Protein AF-A0A537D448-F1 (afdb_monomer_lite)

Secondary structure (DSSP, 8-state):
-----HHHHHHHHHHHHHHHHHHHHHHHHHHHHHHHHHHHHHHHHH-TTTEEEEEEETTEEEEEEEE--TT--TT---PEEEEEEEEHHHHTTTHHHHHHHHHH-

Foldseek 3Di:
DDDPDPVVLVVQLVVQLVVLVVVCLVCLQVVQVVVQVVCFVCCCVPPVPFWPGWDDDRQKIKTWTWDAPPPDDPVGRPIDIDIDIDRNCVVCVCRSSVVSSVVSD

Sequence (105 aa):
MQDASPGRFVLRVAAWLPLAFLVWYLAGPVLAWPIALLTEGVARLAFRDLIQGVEQQGHLLTIVSTLKPALATTEQSVTGVISVEVNTLLYSFGLPMLAALILAA

pLDDT: mean 83.36, std 13.86, range [48.69, 97.25]

Structure (mmCIF, N/CA/C/O backbone):
data_AF-A0A537D448-F1
#
_entry.id   AF-A0A537D448-F1
#
loop_
_atom_site.group_PDB
_atom_site.id
_atom_site.type_symbol
_atom_site.label_atom_id
_atom_site.label_alt_id
_atom_site.label_comp_id
_atom_site.label_asym_id
_atom_site.label_entity_id
_atom_site.label_seq_id
_atom_site.pdbx_PDB_ins_code
_atom_site.Cartn_x
_atom_site.Cartn_y
_atom_site.Cartn_z
_atom_site.occupancy
_atom_site.B_iso_or_equiv
_atom_site.auth_seq_id
_atom_site.auth_comp_id
_atom_site.auth_asym_id
_atom_site.auth_atom_id
_atom_site.pdbx_PDB_model_num
ATOM 1 N N . MET A 1 1 ? 34.398 -7.658 -16.813 1.00 48.69 1 MET A N 1
ATOM 2 C CA . MET A 1 1 ? 33.087 -7.153 -16.352 1.00 48.69 1 MET A CA 1
ATOM 3 C C . MET A 1 1 ? 32.605 -6.205 -17.436 1.00 48.69 1 MET A C 1
ATOM 5 O O . MET A 1 1 ? 33.166 -5.131 -17.560 1.00 48.69 1 MET A O 1
ATOM 9 N N . GLN A 1 2 ? 31.755 -6.694 -18.342 1.00 52.41 2 GLN A N 1
ATOM 10 C CA . GLN A 1 2 ? 31.430 -6.026 -19.609 1.00 52.41 2 GLN A CA 1
ATOM 11 C C . GLN A 1 2 ? 30.479 -4.844 -19.390 1.00 52.41 2 GLN A C 1
ATOM 13 O O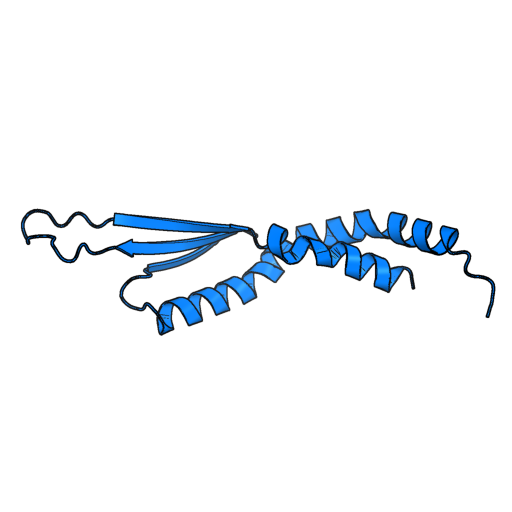 . GLN A 1 2 ? 29.444 -5.006 -18.749 1.00 52.41 2 GLN A O 1
ATOM 18 N N . ASP A 1 3 ? 30.863 -3.699 -19.948 1.00 51.50 3 ASP A N 1
ATOM 19 C CA . ASP A 1 3 ? 30.136 -2.452 -20.212 1.00 51.50 3 ASP A CA 1
ATOM 20 C C . ASP A 1 3 ? 28.603 -2.526 -20.080 1.00 51.50 3 ASP A C 1
ATOM 22 O O . ASP A 1 3 ? 27.853 -2.603 -21.060 1.00 51.50 3 ASP A O 1
ATOM 26 N N . ALA A 1 4 ? 28.099 -2.461 -18.848 1.00 64.19 4 ALA A N 1
ATOM 27 C CA . ALA A 1 4 ? 26.699 -2.147 -18.624 1.00 64.19 4 ALA A CA 1
ATOM 28 C C . ALA A 1 4 ? 26.532 -0.650 -18.889 1.00 64.19 4 ALA A C 1
ATOM 30 O O . ALA A 1 4 ? 26.756 0.181 -18.010 1.00 64.19 4 ALA A O 1
ATOM 31 N N . SER A 1 5 ? 26.195 -0.290 -20.131 1.00 81.94 5 SER A N 1
ATOM 32 C CA . SER A 1 5 ? 25.881 1.101 -20.437 1.00 81.94 5 SER A CA 1
ATOM 33 C C . SER A 1 5 ? 24.720 1.551 -19.535 1.00 81.94 5 SER A C 1
ATOM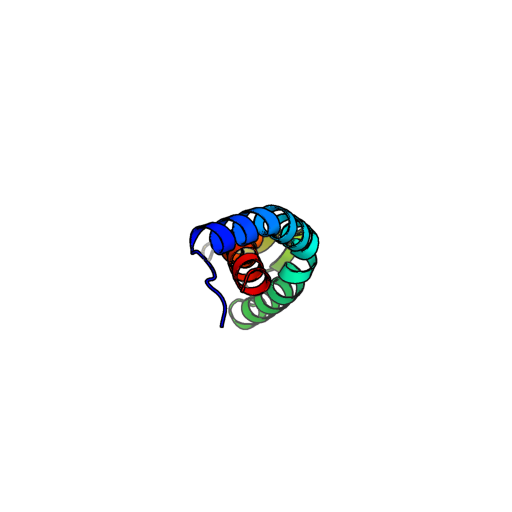 35 O O . SER A 1 5 ? 23.730 0.817 -19.408 1.00 81.94 5 SER A O 1
ATOM 37 N N . PRO A 1 6 ? 24.794 2.743 -18.915 1.00 82.56 6 PRO A N 1
ATOM 38 C CA . PRO A 1 6 ? 23.722 3.247 -18.056 1.00 82.56 6 PRO A CA 1
ATOM 39 C C . PRO A 1 6 ? 22.347 3.209 -18.740 1.00 82.56 6 PRO A C 1
ATOM 41 O O . PRO A 1 6 ? 21.344 2.881 -18.114 1.00 82.56 6 PRO A O 1
ATOM 44 N N . GLY A 1 7 ? 22.306 3.437 -20.060 1.00 90.19 7 GLY A N 1
ATOM 45 C CA . GLY A 1 7 ? 21.083 3.343 -20.857 1.00 90.19 7 GLY A CA 1
ATOM 46 C C . GLY A 1 7 ? 20.468 1.940 -20.892 1.00 90.19 7 GLY A C 1
ATOM 47 O O . GLY A 1 7 ? 19.253 1.805 -20.771 1.00 90.19 7 GLY A O 1
ATOM 48 N N . ARG A 1 8 ? 21.277 0.876 -20.991 1.00 90.62 8 ARG A N 1
ATOM 49 C CA . ARG A 1 8 ? 20.766 -0.506 -20.984 1.00 90.62 8 ARG A CA 1
ATOM 50 C C . ARG A 1 8 ? 20.147 -0.873 -19.637 1.00 90.62 8 ARG A C 1
ATOM 52 O O . ARG A 1 8 ? 19.126 -1.557 -19.611 1.00 90.62 8 ARG A O 1
ATOM 59 N N . PHE A 1 9 ? 20.748 -0.412 -18.540 1.00 91.81 9 PHE A N 1
ATOM 60 C CA . PHE A 1 9 ? 20.195 -0.598 -17.199 1.00 91.81 9 PHE A CA 1
ATOM 61 C C . PHE A 1 9 ? 18.853 0.128 -17.053 1.00 91.81 9 PHE A C 1
ATOM 63 O O . PHE A 1 9 ? 17.862 -0.499 -16.687 1.00 91.81 9 PHE A O 1
ATOM 70 N N . VAL A 1 10 ? 18.785 1.406 -17.439 1.00 94.25 10 VAL A N 1
ATOM 71 C CA . VAL A 1 10 ? 17.541 2.193 -17.385 1.00 94.25 10 VAL A CA 1
ATOM 72 C C . VAL A 1 10 ? 16.428 1.552 -18.219 1.00 94.25 10 VAL A C 1
ATOM 74 O O . VAL A 1 10 ? 15.303 1.443 -17.740 1.00 94.25 10 VAL A O 1
ATOM 77 N N . LEU A 1 11 ? 16.728 1.061 -19.427 1.00 95.19 11 LEU A N 1
ATOM 78 C CA . LEU A 1 11 ? 15.747 0.351 -20.259 1.00 95.19 11 LEU A CA 1
ATOM 79 C C . LEU A 1 11 ? 15.243 -0.935 -19.595 1.00 95.19 11 LEU A C 1
ATOM 81 O O . LEU A 1 11 ? 14.057 -1.249 -19.680 1.00 95.19 11 LEU A O 1
ATOM 85 N N . ARG A 1 12 ? 16.122 -1.670 -18.909 1.00 94.81 12 ARG A N 1
ATOM 86 C CA . ARG A 1 12 ? 15.735 -2.875 -18.172 1.00 94.81 12 ARG A CA 1
ATOM 87 C C . ARG A 1 12 ? 14.847 -2.535 -16.972 1.00 94.81 12 ARG A C 1
ATOM 89 O O . ARG A 1 12 ? 13.833 -3.198 -16.785 1.00 94.81 12 ARG A O 1
ATOM 96 N N . VAL A 1 13 ? 15.172 -1.486 -16.212 1.00 96.25 13 VAL A N 1
ATOM 97 C CA . VAL A 1 13 ? 14.308 -0.978 -15.129 1.00 96.25 13 VAL A CA 1
ATOM 98 C C . VAL A 1 13 ? 12.943 -0.580 -15.688 1.00 96.25 13 VAL A C 1
ATOM 100 O O . VAL A 1 13 ? 11.922 -1.014 -15.161 1.00 96.25 13 VAL A O 1
ATOM 103 N N . ALA A 1 14 ? 12.910 0.178 -16.788 1.00 95.88 14 ALA A N 1
ATOM 104 C CA . ALA A 1 14 ? 11.670 0.606 -17.433 1.00 95.88 14 ALA A CA 1
ATOM 105 C C . ALA A 1 14 ? 10.819 -0.578 -17.926 1.00 95.88 14 ALA A C 1
ATOM 107 O O . ALA A 1 14 ? 9.596 -0.503 -17.867 1.00 95.88 14 ALA A O 1
ATOM 108 N N . ALA A 1 15 ? 11.442 -1.677 -18.362 1.00 96.25 15 ALA A N 1
ATOM 109 C CA . ALA A 1 15 ? 10.738 -2.901 -18.745 1.00 96.25 15 ALA A CA 1
ATOM 110 C C . ALA A 1 15 ? 10.165 -3.666 -17.537 1.00 96.25 15 ALA A C 1
ATOM 112 O O . ALA A 1 15 ? 9.072 -4.222 -17.629 1.00 96.25 15 ALA A O 1
ATOM 113 N N . TRP A 1 16 ? 10.872 -3.683 -16.401 1.00 97.00 16 TRP A N 1
ATOM 114 C CA . TRP A 1 16 ? 10.395 -4.332 -15.173 1.00 97.00 16 TRP A CA 1
ATOM 115 C C . TRP A 1 16 ? 9.347 -3.516 -14.421 1.00 97.00 16 TRP A C 1
ATOM 117 O O . TRP A 1 16 ? 8.519 -4.096 -13.719 1.00 97.00 16 TRP A O 1
ATOM 127 N N . LEU A 1 17 ? 9.356 -2.191 -14.568 1.00 96.31 17 LEU A N 1
ATOM 128 C CA . LEU A 1 17 ? 8.504 -1.291 -13.797 1.00 96.31 17 LEU A CA 1
ATOM 129 C C . LEU A 1 17 ? 6.998 -1.613 -13.923 1.00 96.31 17 LEU A C 1
ATOM 131 O O . LEU A 1 17 ? 6.361 -1.762 -12.880 1.00 96.31 17 LEU A O 1
ATOM 135 N N . PRO A 1 18 ? 6.407 -1.817 -15.122 1.00 97.06 18 PRO A N 1
ATOM 136 C CA . PRO A 1 18 ? 4.987 -2.157 -15.245 1.00 97.06 18 PRO A CA 1
ATOM 137 C C . PRO A 1 18 ? 4.633 -3.479 -14.560 1.00 97.06 18 PRO A C 1
ATOM 139 O O . PRO A 1 18 ? 3.596 -3.584 -13.908 1.00 97.06 18 PRO A O 1
ATOM 142 N N . LEU A 1 19 ? 5.510 -4.481 -14.670 1.00 97.19 19 LEU A N 1
ATOM 143 C CA . LEU A 1 19 ? 5.295 -5.787 -14.056 1.00 97.19 19 LEU A CA 1
ATOM 144 C C . LEU A 1 19 ? 5.404 -5.709 -12.528 1.00 97.19 19 LEU A C 1
ATOM 146 O O . LEU A 1 19 ? 4.584 -6.296 -11.825 1.00 97.19 19 LEU A O 1
ATOM 150 N N . ALA A 1 20 ? 6.365 -4.941 -12.011 1.00 97.06 20 ALA A N 1
ATOM 151 C CA . ALA A 1 20 ? 6.501 -4.694 -10.581 1.00 97.06 20 ALA A CA 1
ATOM 152 C C . ALA A 1 20 ? 5.263 -3.976 -10.018 1.00 97.06 20 ALA A C 1
ATOM 154 O O . ALA A 1 20 ? 4.754 -4.372 -8.970 1.00 97.06 20 ALA A O 1
ATOM 155 N N . PHE A 1 21 ? 4.732 -2.979 -10.736 1.00 97.25 21 PHE A N 1
ATOM 156 C CA . PHE A 1 21 ? 3.484 -2.304 -10.364 1.00 97.25 21 PHE A CA 1
ATOM 157 C C . PHE A 1 21 ? 2.285 -3.250 -10.376 1.00 97.25 21 PHE A C 1
ATOM 159 O O . PHE A 1 21 ? 1.475 -3.203 -9.452 1.00 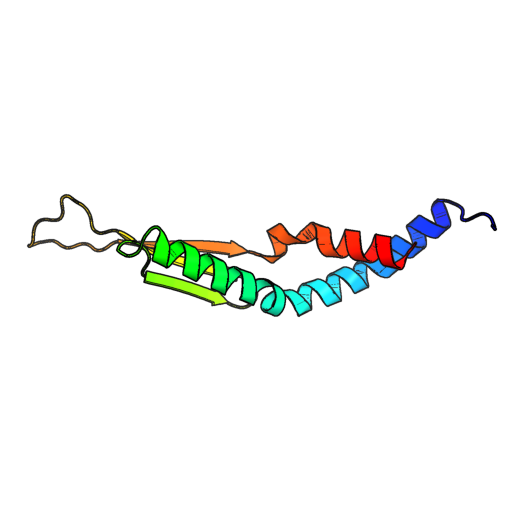97.25 21 PHE A O 1
ATOM 166 N N . LEU A 1 22 ? 2.182 -4.125 -11.379 1.00 97.12 22 LEU A N 1
ATOM 167 C CA . LEU A 1 22 ? 1.105 -5.108 -11.466 1.00 97.12 22 LEU A CA 1
ATOM 168 C C . LEU A 1 22 ? 1.117 -6.060 -10.265 1.00 97.12 22 LEU A C 1
ATOM 170 O O . LEU A 1 22 ? 0.104 -6.212 -9.585 1.00 97.12 22 LEU A O 1
ATOM 174 N N . VAL A 1 23 ? 2.268 -6.677 -9.984 1.00 97.00 23 VAL A N 1
ATOM 175 C CA . VAL A 1 23 ? 2.413 -7.615 -8.862 1.00 97.00 23 VAL A CA 1
ATOM 176 C C . VAL A 1 23 ? 2.131 -6.916 -7.535 1.00 97.00 23 VAL A C 1
ATOM 178 O O . VAL A 1 23 ? 1.405 -7.451 -6.702 1.00 97.00 23 VAL A O 1
ATOM 181 N N . TRP A 1 24 ? 2.655 -5.705 -7.348 1.00 96.62 24 TRP A N 1
ATOM 182 C CA . TRP A 1 24 ? 2.437 -4.919 -6.137 1.00 96.62 24 TRP A CA 1
ATOM 183 C C . TRP A 1 24 ? 0.970 -4.530 -5.930 1.00 96.62 24 TRP A C 1
ATOM 185 O O . TRP A 1 24 ? 0.456 -4.673 -4.822 1.00 96.62 24 TRP A O 1
ATOM 195 N N . TYR A 1 25 ? 0.280 -4.093 -6.986 1.00 94.81 25 TYR A N 1
ATOM 196 C CA . TYR A 1 25 ? -1.133 -3.728 -6.904 1.00 94.81 25 TYR A CA 1
ATOM 197 C C . TYR A 1 25 ? -1.990 -4.929 -6.485 1.00 94.81 25 TYR A C 1
ATOM 199 O O . TYR A 1 25 ? -2.818 -4.820 -5.581 1.00 94.81 25 TYR A O 1
ATOM 207 N N . LEU A 1 26 ? -1.732 -6.099 -7.079 1.00 95.44 26 LEU A N 1
ATOM 208 C CA . LEU A 1 26 ? -2.412 -7.348 -6.723 1.00 95.44 26 LEU A CA 1
ATOM 209 C C . LEU A 1 26 ? -2.051 -7.833 -5.312 1.00 95.44 26 LEU A C 1
ATOM 211 O O . LEU A 1 26 ? -2.899 -8.387 -4.616 1.00 95.44 26 LEU A O 1
ATOM 215 N N . ALA A 1 27 ? -0.814 -7.601 -4.868 1.00 93.69 27 ALA A N 1
ATOM 216 C CA . ALA A 1 27 ? -0.370 -7.917 -3.514 1.00 93.69 27 ALA A CA 1
ATOM 217 C C . ALA A 1 27 ? -0.914 -6.942 -2.453 1.00 93.69 27 ALA A C 1
ATOM 219 O O . ALA A 1 27 ? -0.834 -7.246 -1.263 1.00 93.69 27 ALA A O 1
ATOM 220 N N . GLY A 1 28 ? -1.488 -5.803 -2.855 1.00 92.88 28 GLY A N 1
ATOM 221 C CA . GLY A 1 28 ? -1.984 -4.743 -1.973 1.00 92.88 28 GLY A CA 1
ATOM 222 C C . GLY A 1 28 ? -2.798 -5.235 -0.769 1.00 92.88 28 GLY A C 1
ATOM 223 O O . GLY A 1 28 ? -2.429 -4.909 0.357 1.00 92.88 28 GLY A O 1
ATOM 224 N N . PRO A 1 29 ? -3.849 -6.060 -0.947 1.00 91.56 29 PRO A N 1
ATOM 225 C CA . PRO A 1 29 ? -4.638 -6.583 0.171 1.00 91.56 29 PRO A CA 1
ATOM 226 C C . PRO A 1 29 ? -3.833 -7.450 1.147 1.00 91.56 29 PRO A C 1
ATOM 228 O O . PRO A 1 29 ? -4.027 -7.377 2.360 1.00 91.56 29 PRO A O 1
ATOM 231 N N . VAL A 1 30 ? -2.900 -8.249 0.624 1.00 93.19 30 VAL A N 1
ATOM 232 C CA . VAL A 1 30 ? -2.039 -9.120 1.435 1.00 93.19 30 VAL A CA 1
ATOM 233 C C . VAL A 1 30 ? -1.038 -8.290 2.235 1.00 93.19 30 VAL A C 1
ATOM 235 O O . VAL A 1 30 ? -0.811 -8.574 3.406 1.00 93.19 30 VAL A O 1
ATOM 238 N N . LEU A 1 31 ? -0.479 -7.237 1.635 1.00 90.88 31 LEU A N 1
ATOM 239 C CA . LEU A 1 31 ? 0.414 -6.293 2.315 1.00 90.88 31 LEU A CA 1
ATOM 240 C C . LEU A 1 31 ? -0.329 -5.437 3.351 1.00 90.88 31 LEU A C 1
ATOM 242 O O . LEU A 1 31 ? 0.242 -5.089 4.383 1.00 90.88 31 LEU A O 1
ATOM 246 N N . ALA A 1 32 ? -1.600 -5.122 3.098 1.00 92.00 32 ALA A N 1
ATOM 247 C CA . ALA A 1 32 ? -2.451 -4.349 3.995 1.00 92.00 32 ALA A CA 1
ATOM 248 C C . ALA A 1 32 ? -2.890 -5.138 5.239 1.00 92.00 32 ALA A C 1
ATOM 250 O O . ALA A 1 32 ? -3.061 -4.535 6.296 1.00 92.00 32 ALA A O 1
ATOM 251 N N . TRP A 1 33 ? -3.008 -6.468 5.156 1.00 92.31 33 TRP A N 1
ATOM 252 C CA . TRP A 1 33 ? -3.403 -7.310 6.293 1.00 92.31 33 TRP A CA 1
ATOM 253 C C . TRP A 1 33 ? -2.506 -7.120 7.530 1.00 92.31 33 TRP A C 1
ATOM 255 O O . TRP A 1 33 ? -3.023 -6.716 8.577 1.00 92.31 33 TRP A O 1
ATOM 265 N N . PRO A 1 34 ? -1.179 -7.351 7.489 1.00 92.62 34 PRO A N 1
ATOM 266 C CA . PRO A 1 34 ? -0.351 -7.184 8.681 1.00 92.62 34 PRO A CA 1
ATOM 267 C C . PRO A 1 34 ? -0.398 -5.750 9.223 1.00 92.62 34 PRO A C 1
ATOM 269 O O . PRO A 1 34 ? -0.337 -5.558 10.434 1.00 92.62 34 PRO A O 1
ATOM 272 N N . ILE A 1 35 ? -0.567 -4.751 8.349 1.00 91.56 35 ILE A N 1
ATOM 273 C CA . ILE A 1 35 ? -0.749 -3.355 8.757 1.00 91.56 35 ILE A CA 1
ATOM 274 C C . ILE A 1 35 ? -2.048 -3.217 9.556 1.00 91.56 35 ILE A C 1
ATOM 276 O O . ILE A 1 35 ? -2.011 -2.671 10.652 1.00 91.56 35 ILE A O 1
ATOM 280 N N . ALA A 1 36 ? -3.162 -3.771 9.072 1.00 90.81 36 ALA A N 1
ATOM 281 C CA . ALA A 1 36 ? -4.451 -3.725 9.759 1.00 90.81 36 ALA A CA 1
ATOM 282 C C . ALA A 1 36 ? -4.390 -4.378 11.147 1.00 90.81 36 ALA A C 1
ATOM 284 O O . ALA A 1 36 ? -4.830 -3.767 12.120 1.00 90.81 36 ALA A O 1
ATOM 285 N N . LEU A 1 37 ? -3.761 -5.554 11.263 1.00 90.75 37 LEU A N 1
ATOM 286 C CA . LEU A 1 37 ? -3.562 -6.239 12.549 1.00 90.75 37 LEU A CA 1
ATOM 287 C C . LEU A 1 37 ? -2.770 -5.385 13.547 1.00 90.75 37 LEU A C 1
ATOM 289 O O . LEU A 1 37 ? -3.134 -5.287 14.720 1.00 90.75 37 LEU A O 1
ATOM 293 N N . LEU A 1 38 ? -1.679 -4.766 13.092 1.00 91.56 38 LEU A N 1
ATOM 294 C CA . LEU A 1 38 ? -0.851 -3.912 13.941 1.00 91.56 38 LEU A CA 1
ATOM 295 C C . LEU A 1 38 ? -1.589 -2.629 14.330 1.00 91.56 38 LEU A C 1
ATOM 297 O O . LEU A 1 38 ? -1.563 -2.246 15.499 1.00 91.56 38 LEU A O 1
ATOM 301 N N . THR A 1 39 ? -2.269 -1.985 13.379 1.00 89.06 39 THR A N 1
ATOM 302 C CA . THR A 1 39 ? -3.073 -0.786 13.634 1.00 89.06 39 THR A CA 1
ATOM 303 C C . THR A 1 39 ? -4.173 -1.084 14.643 1.00 89.06 39 THR A C 1
ATOM 305 O O . THR A 1 39 ? -4.328 -0.325 15.595 1.00 89.06 39 THR A O 1
ATOM 308 N N . GLU A 1 40 ? -4.881 -2.202 14.500 1.00 87.56 40 GLU A N 1
ATOM 309 C CA . GLU A 1 40 ? -5.902 -2.628 15.452 1.00 87.56 40 GLU A CA 1
ATOM 310 C C . GLU A 1 40 ? -5.313 -2.890 16.845 1.00 87.56 40 GLU A C 1
ATOM 312 O O . GLU A 1 40 ? -5.849 -2.409 17.846 1.00 87.56 40 GLU A O 1
ATOM 317 N N . GLY A 1 41 ? -4.186 -3.603 16.924 1.00 87.12 41 GLY A N 1
ATOM 318 C CA . GLY A 1 41 ? -3.505 -3.878 18.190 1.00 87.12 41 GLY A CA 1
ATOM 319 C C . GLY A 1 41 ? -3.081 -2.602 18.922 1.00 87.12 41 GLY A C 1
ATOM 320 O O . GLY A 1 41 ? -3.364 -2.445 20.112 1.00 87.12 41 GLY A O 1
ATOM 321 N N . VAL A 1 42 ? -2.457 -1.660 18.207 1.00 87.19 42 VAL A N 1
ATOM 322 C CA . VAL A 1 42 ? -2.030 -0.364 18.763 1.00 87.19 42 VAL A CA 1
ATOM 323 C C . VAL A 1 42 ? -3.237 0.487 19.154 1.00 87.19 42 VAL A C 1
ATOM 325 O O . VAL A 1 42 ? -3.255 1.049 20.248 1.00 87.19 42 VAL A O 1
ATOM 328 N N . ALA A 1 43 ? -4.267 0.545 18.307 1.00 85.12 43 ALA A N 1
ATOM 329 C CA . ALA A 1 43 ? -5.498 1.283 18.566 1.00 85.12 43 ALA A CA 1
ATOM 330 C C . ALA A 1 43 ? -6.198 0.807 19.847 1.00 85.12 43 ALA A C 1
ATOM 332 O O . ALA A 1 43 ? -6.539 1.620 20.708 1.00 85.12 43 ALA A O 1
ATOM 333 N N . ARG A 1 44 ? -6.347 -0.512 20.017 1.00 82.69 44 ARG A N 1
ATOM 334 C CA . ARG A 1 44 ? -6.964 -1.115 21.210 1.00 82.69 44 ARG A CA 1
ATOM 335 C C . ARG A 1 44 ? -6.123 -0.931 22.475 1.00 82.69 44 ARG A C 1
ATOM 337 O O . ARG A 1 44 ? -6.685 -0.886 23.569 1.00 82.69 44 ARG A O 1
ATOM 344 N N . LEU A 1 45 ? -4.796 -0.857 22.350 1.00 83.19 45 LEU A N 1
ATOM 345 C CA . LEU A 1 45 ? -3.903 -0.633 23.488 1.00 83.19 45 LEU A CA 1
ATOM 346 C C . LEU A 1 45 ? -3.901 0.837 23.930 1.00 83.19 45 LEU A C 1
ATOM 348 O O . LEU A 1 45 ? -3.958 1.110 25.126 1.00 83.19 45 LEU A O 1
ATOM 352 N N . ALA A 1 46 ? -3.844 1.769 22.978 1.00 80.38 46 ALA A N 1
ATOM 353 C CA . ALA A 1 46 ? -3.702 3.196 23.255 1.00 80.38 46 ALA A CA 1
ATOM 354 C C . ALA A 1 46 ? -5.041 3.907 23.521 1.00 80.38 46 ALA A C 1
ATOM 356 O O . ALA A 1 46 ? -5.083 4.847 24.312 1.00 80.38 46 ALA A O 1
ATOM 357 N N . PHE A 1 47 ? -6.136 3.467 22.888 1.00 76.19 47 PHE A N 1
ATOM 358 C CA . PHE A 1 47 ? -7.416 4.189 22.870 1.00 76.19 47 PHE A CA 1
ATOM 359 C C . PHE A 1 47 ? -8.620 3.250 23.005 1.00 76.19 47 PHE A C 1
ATOM 361 O O . PHE A 1 47 ? -9.585 3.324 22.241 1.00 76.19 47 PHE A O 1
ATOM 368 N N . ARG A 1 48 ? -8.560 2.366 24.005 1.00 70.31 48 ARG A N 1
ATOM 369 C CA . ARG A 1 48 ? -9.527 1.282 24.243 1.00 70.31 48 ARG A CA 1
ATOM 370 C C . ARG A 1 48 ? -10.995 1.737 24.315 1.00 70.31 48 ARG A C 1
ATOM 372 O O . ARG A 1 48 ? -11.866 0.998 23.879 1.00 70.31 48 ARG A O 1
ATOM 379 N N . ASP A 1 49 ? -11.248 2.941 24.832 1.00 67.75 49 ASP A N 1
ATOM 380 C CA . ASP A 1 49 ? -12.600 3.501 25.001 1.00 67.75 49 ASP A CA 1
ATOM 381 C C . ASP A 1 49 ? -13.062 4.387 23.832 1.00 67.75 49 ASP A C 1
ATOM 383 O O . ASP A 1 49 ? -14.234 4.762 23.769 1.00 67.75 49 ASP A O 1
ATOM 387 N N . LEU A 1 50 ? -12.148 4.747 22.923 1.00 66.75 50 LEU A N 1
ATOM 388 C CA . LEU A 1 50 ? -12.410 5.677 21.823 1.00 66.75 50 LEU A CA 1
ATOM 389 C C . LEU A 1 50 ? -12.581 4.938 20.492 1.00 66.75 50 LEU A C 1
ATOM 391 O O . LEU A 1 50 ? -13.442 5.297 19.696 1.00 66.75 50 LEU A O 1
ATOM 395 N N . ILE A 1 51 ? -11.775 3.903 20.243 1.00 73.12 51 ILE A N 1
ATOM 396 C CA . ILE A 1 51 ? -11.739 3.211 18.952 1.00 73.12 51 ILE A CA 1
ATOM 397 C C . ILE A 1 51 ? -12.612 1.957 19.013 1.00 73.12 51 ILE A C 1
ATOM 399 O O . ILE A 1 51 ? -12.357 1.056 19.809 1.00 73.12 51 ILE A O 1
ATOM 403 N N . GLN A 1 52 ? -13.627 1.889 18.148 1.00 74.94 52 GLN A N 1
ATOM 404 C CA . GLN A 1 52 ? -14.499 0.717 18.021 1.00 74.94 52 GLN A CA 1
ATOM 405 C C . GLN A 1 52 ? -13.820 -0.416 17.253 1.00 74.94 52 GLN A C 1
ATOM 407 O O . GLN A 1 52 ? -13.993 -1.583 17.604 1.00 74.94 52 GLN A O 1
ATOM 412 N N . GLY A 1 53 ? -13.042 -0.086 16.222 1.00 77.50 53 GLY A N 1
ATOM 413 C CA . GLY A 1 53 ? -12.381 -1.093 15.406 1.00 77.50 53 GLY A CA 1
ATOM 414 C C . GLY A 1 53 ? -11.594 -0.521 14.236 1.00 77.50 53 GLY A C 1
ATOM 415 O O . GLY A 1 53 ? -11.590 0.685 13.979 1.00 77.50 53 GLY A O 1
ATOM 416 N N . VAL A 1 54 ? -10.912 -1.424 13.538 1.00 81.62 54 VAL A N 1
ATOM 417 C CA . VAL A 1 54 ? -10.215 -1.153 12.282 1.00 81.62 54 VAL A CA 1
ATOM 418 C C . VAL A 1 54 ? -10.760 -2.133 11.257 1.00 81.62 54 VAL A C 1
ATOM 420 O O . VAL A 1 54 ? -10.666 -3.343 11.446 1.00 81.62 54 VAL A O 1
ATOM 423 N N . GLU A 1 55 ? -11.346 -1.613 10.189 1.00 86.75 55 GLU A N 1
ATOM 424 C CA . GLU A 1 55 ? -11.863 -2.415 9.086 1.00 86.75 55 GLU A CA 1
ATOM 425 C C . GLU A 1 55 ? -10.895 -2.355 7.909 1.00 86.75 55 GLU A C 1
ATOM 427 O O . GLU A 1 55 ? -10.293 -1.318 7.630 1.00 86.75 55 GLU A O 1
ATOM 432 N N . GLN A 1 56 ? -10.738 -3.475 7.209 1.00 86.88 56 GLN A N 1
ATOM 433 C CA . GLN A 1 56 ? -9.924 -3.549 6.004 1.00 86.88 56 GLN A CA 1
ATOM 434 C C . GLN A 1 56 ? -10.814 -3.849 4.800 1.00 86.88 56 GLN A C 1
ATOM 436 O O . GLN A 1 56 ? -11.486 -4.879 4.752 1.00 86.88 56 GLN A O 1
ATOM 441 N N . GLN A 1 57 ? -10.740 -2.992 3.785 1.00 88.25 57 GLN A N 1
ATOM 442 C CA . GLN A 1 57 ? -11.389 -3.194 2.496 1.00 88.25 57 GLN A CA 1
ATOM 443 C C . GLN A 1 57 ? -10.331 -3.206 1.388 1.00 88.25 57 GLN A C 1
ATOM 445 O O . GLN A 1 57 ? -9.919 -2.176 0.852 1.00 88.25 57 GLN A O 1
ATOM 450 N N . GLY A 1 58 ? -9.842 -4.403 1.057 1.00 87.88 58 GLY A N 1
ATOM 451 C CA . GLY A 1 58 ? -8.736 -4.567 0.114 1.00 87.88 58 GLY A CA 1
ATOM 452 C C . GLY A 1 58 ? -7.460 -3.910 0.646 1.00 87.88 58 GLY A C 1
ATOM 453 O O . GLY A 1 58 ? -6.890 -4.380 1.628 1.00 87.88 58 GLY A O 1
ATOM 454 N N . HIS A 1 59 ? -7.012 -2.835 -0.003 1.00 82.00 59 HIS A N 1
ATOM 455 C CA . HIS A 1 59 ? -5.847 -2.045 0.416 1.00 82.00 59 HIS A CA 1
ATOM 456 C C . HIS A 1 59 ? -6.206 -0.795 1.248 1.00 82.00 59 HIS A C 1
ATOM 458 O O . HIS A 1 59 ? -5.315 -0.034 1.647 1.00 82.00 59 HIS A O 1
ATOM 464 N N . LEU A 1 60 ? -7.497 -0.529 1.457 1.00 86.06 60 LEU A N 1
ATOM 465 C CA . LEU A 1 60 ? -7.975 0.554 2.311 1.00 86.06 60 LEU A CA 1
ATOM 466 C C . LEU A 1 60 ? -8.138 0.040 3.740 1.00 86.06 60 LEU A C 1
ATOM 468 O O . LEU A 1 60 ? -8.661 -1.053 3.955 1.00 86.06 60 LEU A O 1
ATOM 472 N N . LEU A 1 61 ? -7.681 0.834 4.701 1.00 87.94 61 LEU A N 1
ATOM 473 C CA . LEU A 1 61 ? -7.938 0.631 6.120 1.00 87.94 61 LEU A CA 1
ATOM 474 C C . LEU A 1 61 ? -8.804 1.777 6.622 1.00 87.94 61 LEU A C 1
ATOM 476 O O . LEU A 1 61 ? -8.458 2.939 6.415 1.00 87.94 61 LEU A O 1
ATOM 480 N N . THR A 1 62 ? -9.870 1.447 7.333 1.00 85.75 62 THR A N 1
ATOM 481 C CA . THR A 1 62 ? -10.793 2.414 7.917 1.00 85.75 62 THR A CA 1
ATOM 482 C C . THR A 1 62 ? -10.759 2.271 9.428 1.00 85.75 62 THR A C 1
ATOM 484 O O . THR A 1 62 ? -11.118 1.232 9.978 1.00 85.75 62 THR A O 1
ATOM 487 N N . ILE A 1 63 ? -10.302 3.313 10.116 1.00 82.50 63 ILE A N 1
ATOM 488 C CA . ILE A 1 63 ? -10.273 3.360 11.579 1.00 82.50 63 ILE A CA 1
ATOM 489 C C . ILE A 1 63 ? -11.582 3.991 12.041 1.00 82.50 63 ILE A C 1
ATOM 491 O O . ILE A 1 63 ? -11.813 5.174 11.780 1.00 82.50 63 ILE A O 1
ATOM 495 N N . VAL A 1 64 ? -12.420 3.216 12.730 1.00 79.75 64 VAL A N 1
ATOM 496 C CA . VAL A 1 64 ? -13.734 3.656 13.214 1.00 79.75 64 VAL A CA 1
ATOM 497 C C . VAL A 1 64 ? -13.636 4.001 14.698 1.00 79.75 64 VAL A C 1
ATOM 499 O O . VAL A 1 64 ? -13.330 3.153 15.542 1.00 79.75 64 VAL A O 1
ATOM 502 N N . SER A 1 65 ? -13.892 5.264 15.022 1.00 76.25 65 SER A N 1
ATOM 503 C CA . SER A 1 65 ? -13.799 5.821 16.371 1.00 76.25 65 SER A CA 1
ATOM 504 C C . SER A 1 65 ? -15.132 6.420 16.805 1.00 76.25 65 SER A C 1
ATOM 506 O O . SER A 1 65 ? -15.782 7.134 16.041 1.00 76.25 65 SER A O 1
ATOM 508 N N . THR A 1 66 ? -15.538 6.151 18.043 1.00 68.25 66 THR A N 1
ATOM 509 C CA . THR A 1 66 ? -16.697 6.778 18.680 1.00 68.25 66 THR A CA 1
ATOM 510 C C . THR A 1 66 ? -16.250 7.850 19.653 1.00 68.25 66 THR A C 1
ATOM 512 O O . THR A 1 66 ? -15.559 7.572 20.634 1.00 68.25 66 THR A O 1
ATOM 515 N N . LEU A 1 67 ? -16.713 9.075 19.431 1.00 64.94 67 LEU A N 1
ATOM 516 C CA . LEU A 1 67 ? -16.556 10.159 20.385 1.00 64.94 67 LEU A CA 1
ATOM 517 C C . LEU A 1 67 ? -17.768 10.196 21.315 1.00 64.94 67 LEU A C 1
ATOM 519 O O . LEU A 1 67 ? -18.897 10.430 20.877 1.00 64.94 67 LEU A O 1
ATOM 523 N N . LYS A 1 68 ? -17.515 10.011 22.614 1.00 61.62 68 LYS A N 1
ATOM 524 C CA . LYS A 1 68 ? -18.456 10.381 23.675 1.00 61.62 68 LYS A CA 1
ATOM 525 C C . LYS A 1 68 ? -18.175 11.832 24.073 1.00 61.62 68 LYS A C 1
ATOM 527 O O . LYS A 1 68 ? -17.092 12.103 24.593 1.00 61.62 68 LYS A O 1
ATOM 532 N N . PRO A 1 69 ? -19.096 12.780 23.835 1.00 59.19 69 PRO A N 1
ATOM 533 C CA . PRO A 1 69 ? -18.890 14.159 24.255 1.00 59.19 69 PRO A CA 1
ATOM 534 C C . PRO A 1 69 ? -18.825 14.229 25.787 1.00 59.19 69 PRO A C 1
ATOM 536 O O . PRO A 1 69 ? -19.747 13.779 26.462 1.00 59.19 69 PRO A O 1
ATOM 539 N N . ALA A 1 70 ? -17.771 14.835 26.344 1.00 58.19 70 ALA A N 1
ATOM 540 C CA . ALA A 1 70 ? -17.587 14.982 27.797 1.00 58.19 70 ALA A CA 1
ATOM 541 C C . ALA A 1 70 ? -18.688 15.820 28.490 1.00 58.19 70 ALA A C 1
ATOM 543 O O . ALA A 1 70 ? -18.773 15.838 29.713 1.00 58.19 70 ALA A O 1
ATOM 544 N N . LEU A 1 71 ? -19.524 16.511 27.707 1.00 56.44 71 LEU A N 1
ATOM 545 C CA . LEU A 1 71 ? -20.611 17.387 28.153 1.00 56.44 71 LEU A CA 1
ATOM 546 C C . LEU A 1 71 ? -22.007 16.863 27.765 1.00 56.44 71 LEU A C 1
ATOM 548 O O . LEU A 1 71 ? -22.984 17.599 27.888 1.00 56.44 71 LEU A O 1
ATOM 552 N N . ALA A 1 72 ? -22.121 15.625 27.269 1.00 55.09 72 ALA A N 1
ATOM 553 C CA . ALA A 1 72 ? -23.421 15.041 26.952 1.00 55.09 72 ALA A CA 1
ATOM 554 C C . ALA A 1 72 ? -24.198 14.775 28.252 1.00 55.09 72 ALA A C 1
ATOM 556 O O . ALA A 1 72 ? -23.883 13.855 29.007 1.00 55.09 72 ALA A O 1
ATOM 557 N N . THR A 1 73 ? -25.209 15.597 28.524 1.00 55.62 73 THR A N 1
ATOM 558 C CA . THR A 1 73 ? -26.198 15.329 29.568 1.00 55.62 73 THR A CA 1
ATOM 559 C C . THR A 1 73 ? -27.025 14.100 29.179 1.00 55.62 73 THR A C 1
ATOM 561 O O . THR A 1 73 ? -27.245 13.831 27.997 1.00 55.62 73 THR A O 1
ATOM 564 N N . THR A 1 74 ? -27.475 13.335 30.177 1.00 57.72 74 THR A N 1
ATOM 565 C CA . THR A 1 74 ? -28.155 12.029 30.042 1.00 57.72 74 THR A CA 1
ATOM 566 C C . THR A 1 74 ? -29.357 12.030 29.079 1.00 57.72 74 THR A C 1
ATOM 568 O O . THR A 1 74 ? -29.726 10.985 28.558 1.00 57.72 74 THR A O 1
ATOM 571 N N . GLU A 1 75 ? -29.924 13.202 28.789 1.00 56.16 75 GLU A N 1
ATOM 572 C CA . GLU A 1 75 ? -31.089 13.417 27.922 1.00 56.16 75 GLU A CA 1
ATOM 573 C C . GLU A 1 75 ? -30.738 13.483 26.415 1.00 56.16 75 GLU A C 1
ATOM 575 O O . GLU A 1 75 ? -31.601 13.259 25.569 1.00 56.16 75 GLU A O 1
ATOM 580 N N . GLN A 1 76 ? -29.481 13.777 26.047 1.00 53.94 76 GLN A N 1
ATOM 581 C CA . GLN A 1 76 ? -29.041 13.970 24.654 1.00 53.94 76 GLN A CA 1
ATOM 582 C C . GLN A 1 76 ? -27.666 13.328 24.421 1.00 53.94 76 GLN A C 1
ATOM 584 O O . GLN A 1 76 ? -26.664 13.997 24.162 1.00 53.94 76 GLN A O 1
ATOM 589 N N . SER A 1 77 ? -27.603 11.998 24.506 1.00 54.22 77 SER A N 1
ATOM 590 C CA . SER A 1 77 ? -26.385 11.249 24.179 1.00 54.22 77 SER A CA 1
ATOM 591 C C . SER A 1 77 ? -26.202 11.147 22.658 1.00 54.22 77 SER A C 1
ATOM 593 O O . SER A 1 77 ? -26.509 10.133 22.032 1.00 54.22 77 SER A O 1
ATOM 595 N N . VAL A 1 78 ? -25.722 12.225 22.032 1.00 57.59 78 VAL A N 1
ATOM 596 C CA . VAL A 1 78 ? -25.298 12.201 20.625 1.00 57.59 78 VAL A CA 1
ATOM 597 C C . VAL A 1 78 ? -23.909 11.568 20.567 1.00 57.59 78 VAL A C 1
ATOM 599 O O . VAL A 1 78 ? -22.905 12.206 20.880 1.00 57.59 78 VAL A O 1
ATOM 602 N N . THR A 1 79 ? -23.854 10.289 20.202 1.00 62.06 79 THR A N 1
ATOM 603 C CA . THR A 1 79 ? -22.589 9.588 19.946 1.00 62.06 79 THR A CA 1
ATOM 604 C C . THR A 1 79 ? -22.150 9.898 18.517 1.00 62.06 79 THR A C 1
ATOM 606 O O . THR A 1 79 ? -22.876 9.594 17.572 1.00 62.06 79 THR A O 1
ATOM 609 N N . GLY A 1 80 ? -20.987 10.532 18.351 1.00 65.56 80 GLY A N 1
ATOM 610 C CA . GLY A 1 80 ? -20.420 10.825 17.032 1.00 65.56 80 GLY A CA 1
ATOM 611 C C . GLY A 1 80 ? -19.496 9.701 16.571 1.00 65.56 80 GLY A C 1
ATOM 612 O O . GLY A 1 80 ? -18.634 9.279 17.339 1.00 65.56 80 GLY A O 1
ATOM 613 N N . VAL A 1 81 ? -19.651 9.230 15.331 1.00 71.88 81 VAL A N 1
ATOM 614 C CA . VAL A 1 81 ? -18.731 8.265 14.704 1.00 71.88 81 VAL A CA 1
ATOM 615 C C . VAL A 1 81 ? -17.810 9.015 13.746 1.00 71.88 81 VAL A C 1
ATOM 617 O O . VAL A 1 81 ? -18.283 9.714 12.852 1.00 71.88 81 VAL A O 1
ATOM 620 N N . ILE A 1 82 ? -16.499 8.869 13.926 1.00 78.75 82 ILE A N 1
ATOM 621 C CA . ILE A 1 82 ? -15.474 9.375 13.012 1.00 78.75 82 ILE A CA 1
ATOM 622 C C . ILE A 1 82 ? -14.790 8.176 12.372 1.00 78.75 82 ILE A C 1
ATOM 624 O O . ILE A 1 82 ? -14.272 7.309 13.072 1.00 78.75 82 ILE A O 1
ATOM 628 N N . SER A 1 83 ? -14.774 8.154 11.043 1.00 80.06 83 SER A N 1
ATOM 629 C CA . SER A 1 83 ? -14.052 7.153 10.261 1.00 80.06 83 SER A CA 1
ATOM 630 C C . SER A 1 83 ? -12.903 7.827 9.523 1.00 80.06 83 SER A C 1
ATOM 632 O O . SER A 1 83 ? -13.119 8.816 8.823 1.00 80.06 83 SER A O 1
ATOM 634 N N . VAL A 1 84 ? -11.685 7.318 9.701 1.00 83.94 84 VAL A N 1
ATOM 635 C CA . VAL A 1 84 ? -10.496 7.786 8.976 1.00 83.94 84 VAL A CA 1
ATOM 636 C C . VAL A 1 84 ? -10.047 6.689 8.026 1.00 83.94 84 VAL A C 1
ATOM 638 O O . VAL A 1 84 ? -9.730 5.589 8.472 1.00 83.94 84 VAL A O 1
ATOM 641 N N . GLU A 1 85 ? -9.998 7.000 6.734 1.00 87.56 85 GLU A N 1
ATOM 642 C CA . GLU A 1 85 ? -9.545 6.074 5.698 1.00 87.56 85 GLU A CA 1
ATOM 643 C C . GLU A 1 85 ? -8.064 6.275 5.365 1.00 87.56 85 GLU A C 1
ATOM 645 O O . GLU A 1 85 ? -7.574 7.396 5.207 1.00 87.56 85 GLU A O 1
ATOM 650 N N . VAL A 1 86 ? -7.348 5.164 5.220 1.00 89.06 86 VAL A N 1
ATOM 651 C CA . VAL A 1 86 ? -5.917 5.108 4.926 1.00 89.06 86 VAL A CA 1
ATOM 652 C C . VAL A 1 86 ? -5.693 4.158 3.755 1.00 89.06 86 VAL A C 1
ATOM 654 O O . VAL A 1 86 ? -5.997 2.970 3.827 1.00 89.06 86 VAL A O 1
ATOM 657 N N . ASN A 1 87 ? -5.112 4.665 2.667 1.00 91.44 87 ASN A N 1
ATOM 658 C CA . ASN A 1 87 ? -4.770 3.853 1.501 1.00 91.44 87 ASN A CA 1
ATOM 659 C C . ASN A 1 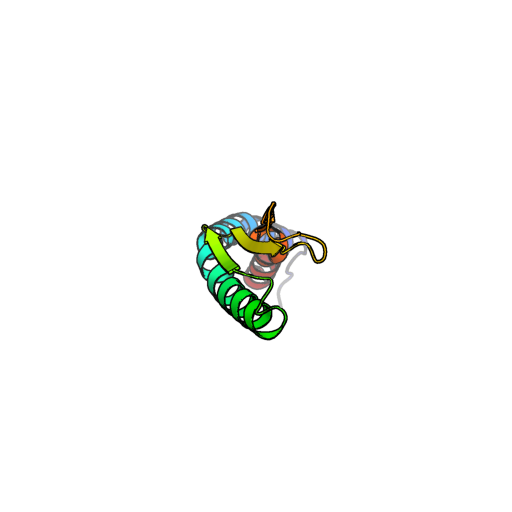87 ? -3.322 3.361 1.571 1.00 91.44 87 ASN A C 1
ATOM 661 O O . ASN A 1 87 ? -2.391 4.107 1.268 1.00 91.44 87 ASN A O 1
ATOM 665 N N . THR A 1 88 ? -3.127 2.085 1.899 1.00 89.12 88 THR A N 1
ATOM 666 C CA . THR A 1 88 ? -1.784 1.494 2.056 1.00 89.12 88 THR A CA 1
ATOM 667 C C . THR A 1 88 ? -0.975 1.416 0.761 1.00 89.12 88 THR A C 1
ATOM 669 O O . THR A 1 88 ? 0.259 1.437 0.813 1.00 89.12 88 THR A O 1
ATOM 672 N N . LEU A 1 89 ? -1.621 1.413 -0.411 1.00 91.94 89 LEU A N 1
ATOM 673 C CA . LEU A 1 89 ? -0.909 1.513 -1.688 1.00 91.94 89 LEU A CA 1
ATOM 674 C C . LEU A 1 89 ? -0.230 2.878 -1.837 1.00 91.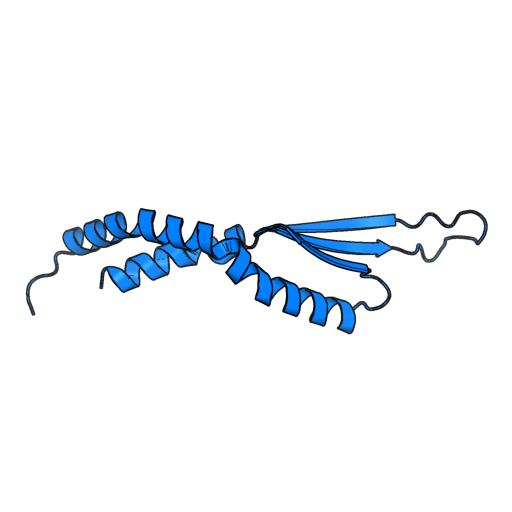94 89 LEU A C 1
ATOM 676 O O . LEU A 1 89 ? 0.890 2.963 -2.324 1.00 91.94 89 LEU A O 1
ATOM 680 N N . LEU A 1 90 ? -0.839 3.964 -1.360 1.00 92.06 90 LEU A N 1
ATOM 681 C CA . LEU A 1 90 ? -0.200 5.275 -1.481 1.00 92.06 90 LEU A CA 1
ATOM 682 C C . LEU A 1 90 ? 1.103 5.345 -0.667 1.00 92.06 90 LEU A C 1
ATOM 684 O O . LEU A 1 90 ? 2.108 5.870 -1.140 1.00 92.06 90 LEU A O 1
ATOM 688 N N . TYR A 1 91 ? 1.112 4.738 0.521 1.00 90.81 91 TYR A N 1
ATOM 689 C CA . TYR A 1 91 ? 2.290 4.702 1.394 1.00 90.81 91 TYR A CA 1
ATOM 690 C C . TYR A 1 91 ? 3.376 3.731 0.922 1.00 90.81 91 TYR A C 1
ATOM 692 O O . TYR A 1 91 ? 4.542 3.899 1.271 1.00 90.81 91 TYR A O 1
ATOM 700 N N . SER A 1 92 ? 3.019 2.729 0.117 1.00 93.19 92 SER A N 1
ATOM 701 C CA . SER A 1 92 ? 3.957 1.731 -0.409 1.00 93.19 92 SER A CA 1
ATOM 702 C C . SER A 1 92 ? 4.313 1.935 -1.886 1.00 93.19 92 SER A C 1
ATOM 704 O O . SER A 1 92 ? 4.966 1.081 -2.484 1.00 93.19 92 SER A O 1
ATOM 706 N N . PHE A 1 93 ? 3.961 3.089 -2.462 1.00 93.81 93 PHE A N 1
ATOM 707 C CA . PHE A 1 93 ? 4.149 3.411 -3.882 1.00 93.81 93 PHE A CA 1
ATOM 708 C C . PHE A 1 93 ? 5.608 3.316 -4.372 1.00 93.81 93 PHE A C 1
ATOM 710 O O . PHE A 1 93 ? 5.857 3.115 -5.556 1.00 93.81 93 PHE A O 1
ATOM 717 N N . GLY A 1 94 ? 6.592 3.430 -3.474 1.00 94.31 94 GLY A N 1
ATOM 718 C CA . GLY A 1 94 ? 8.012 3.261 -3.808 1.00 94.31 94 GLY A CA 1
ATOM 719 C C . GLY A 1 94 ? 8.466 1.805 -4.000 1.00 94.31 94 GLY A C 1
ATOM 720 O O . GLY A 1 94 ? 9.513 1.576 -4.608 1.00 94.31 94 GLY A O 1
ATOM 721 N N . LEU A 1 95 ? 7.706 0.812 -3.516 1.00 95.56 95 LEU A N 1
ATOM 722 C CA . LEU A 1 95 ? 8.097 -0.606 -3.574 1.00 95.56 95 LEU A CA 1
ATOM 723 C C . LEU A 1 95 ? 8.256 -1.150 -5.004 1.00 95.56 95 LEU A C 1
ATOM 725 O O . LEU A 1 95 ? 9.265 -1.811 -5.255 1.00 95.56 95 LEU A O 1
ATOM 729 N N . PRO A 1 96 ? 7.347 -0.872 -5.961 1.00 96.81 96 PRO A N 1
ATOM 730 C CA . PRO A 1 96 ? 7.527 -1.285 -7.353 1.00 96.81 96 PRO A CA 1
ATOM 731 C C . PRO A 1 96 ? 8.832 -0.782 -7.970 1.00 96.81 96 PRO A C 1
ATOM 733 O O . PRO A 1 96 ? 9.512 -1.528 -8.671 1.00 96.81 96 PRO A O 1
ATOM 736 N N . MET A 1 97 ? 9.206 0.469 -7.679 1.00 96.88 97 MET A N 1
ATOM 737 C CA . MET A 1 97 ? 10.446 1.058 -8.183 1.00 96.88 97 MET A CA 1
ATOM 738 C C . MET A 1 97 ? 11.668 0.351 -7.594 1.00 96.88 97 MET A C 1
ATOM 740 O O . MET A 1 97 ? 12.577 -0.023 -8.332 1.00 96.88 97 MET A O 1
ATOM 744 N N . LEU A 1 98 ? 11.671 0.110 -6.279 1.00 96.81 98 LEU A N 1
ATOM 745 C CA . LEU A 1 98 ? 12.727 -0.657 -5.619 1.00 96.81 98 LEU A CA 1
ATOM 746 C C . LEU A 1 98 ? 12.862 -2.063 -6.223 1.00 96.81 98 LEU A C 1
ATOM 748 O O . LEU A 1 98 ? 13.969 -2.487 -6.549 1.00 96.81 98 LEU A O 1
ATOM 752 N N . ALA A 1 99 ? 11.746 -2.768 -6.419 1.00 96.75 99 ALA A N 1
ATOM 753 C CA . ALA A 1 99 ? 11.744 -4.102 -7.012 1.00 96.75 99 ALA A CA 1
ATOM 754 C C . ALA A 1 99 ? 12.291 -4.088 -8.449 1.00 96.75 99 ALA A C 1
ATOM 756 O O . ALA A 1 99 ? 13.135 -4.913 -8.789 1.00 96.75 99 ALA A O 1
ATOM 757 N N . ALA A 1 100 ? 11.874 -3.125 -9.276 1.00 96.75 100 ALA A N 1
ATOM 758 C CA . ALA A 1 100 ? 12.374 -2.978 -10.642 1.00 96.75 100 ALA A CA 1
ATOM 759 C C . ALA A 1 100 ? 13.884 -2.688 -10.688 1.00 96.75 100 ALA A C 1
ATOM 761 O O . ALA A 1 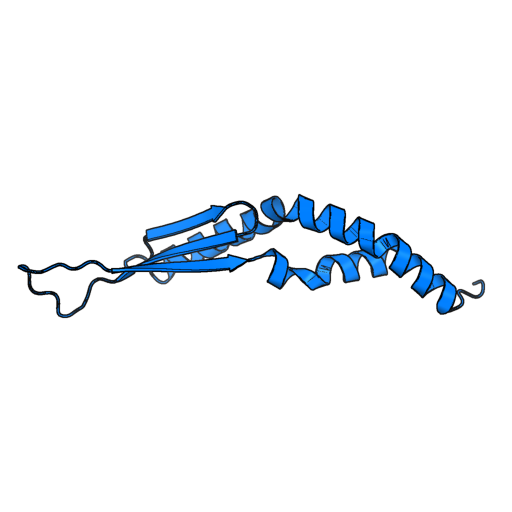100 ? 14.578 -3.224 -11.550 1.00 96.75 100 ALA A O 1
ATOM 762 N N . LEU A 1 101 ? 14.406 -1.887 -9.751 1.00 96.38 101 LEU A N 1
ATOM 763 C CA . LEU A 1 101 ? 15.845 -1.637 -9.616 1.00 96.38 101 LEU A CA 1
ATOM 764 C C . LEU A 1 101 ? 16.614 -2.911 -9.243 1.00 96.38 101 LEU A C 1
ATOM 766 O O . LEU A 1 101 ? 17.630 -3.204 -9.870 1.00 96.38 101 LEU A O 1
ATOM 770 N N . ILE A 1 102 ? 16.116 -3.684 -8.271 1.00 95.94 102 ILE A N 1
ATOM 771 C CA . ILE A 1 102 ? 16.733 -4.949 -7.835 1.00 95.94 102 ILE A CA 1
ATOM 772 C C . ILE A 1 102 ? 16.737 -5.979 -8.971 1.00 95.94 102 ILE A C 1
ATOM 774 O O . ILE A 1 102 ? 17.743 -6.642 -9.190 1.00 95.94 102 ILE A O 1
ATOM 778 N N . LEU A 1 103 ? 15.633 -6.103 -9.712 1.00 94.06 103 LEU A N 1
ATOM 779 C CA . LEU A 1 103 ? 15.506 -7.052 -10.826 1.00 94.06 103 LEU A CA 1
ATOM 780 C C . LEU A 1 103 ? 16.330 -6.660 -12.060 1.00 94.06 103 LEU A C 1
ATOM 782 O O . LEU A 1 103 ? 16.601 -7.500 -12.921 1.00 94.06 103 LEU A O 1
ATOM 786 N N . ALA A 1 104 ? 16.679 -5.380 -12.195 1.00 92.56 104 ALA A N 1
ATOM 787 C CA . ALA A 1 104 ? 17.463 -4.887 -13.319 1.00 92.56 104 ALA A CA 1
ATOM 788 C C . ALA A 1 104 ? 18.984 -4.944 -13.096 1.00 92.56 104 ALA A C 1
ATOM 790 O O . ALA A 1 104 ? 19.718 -4.917 -14.097 1.00 92.56 104 ALA A O 1
ATOM 791 N N . ALA A 1 105 ? 19.422 -4.984 -11.832 1.00 86.06 105 ALA A N 1
ATOM 792 C CA . ALA A 1 105 ? 20.824 -5.062 -11.410 1.00 86.06 105 ALA A CA 1
ATOM 793 C C . ALA A 1 105 ? 21.492 -6.363 -11.885 1.00 86.06 105 ALA A C 1
ATOM 795 O O . ALA A 1 105 ? 22.651 -6.272 -12.349 1.00 86.06 105 ALA A O 1
#

Radius of gyration: 21.67 Å; chains: 1; bounding box: 64×26×51 Å